Protein AF-A0AAW2V6U7-F1 (afdb_monomer)

Foldseek 3Di:
DWDWDAFPVRDIDIDDDDDCVVDDPVRVVLVVQCVVCVVVVHHRPDDDDPPVCCVVPPDDDCVVPPDDPCVPDDPDDDDDDDFDQDPVNLVVLQVCQCPDDPRPCNGDDSCRSPVVVVVVVVPDPDPPCPSGDDDPDPPCVGPPDD

Structure (mmCIF, N/CA/C/O backbone):
data_AF-A0AAW2V6U7-F1
#
_entry.id   AF-A0AAW2V6U7-F1
#
loop_
_atom_site.group_PDB
_atom_site.id
_atom_site.type_symbol
_atom_site.label_atom_id
_atom_site.label_alt_id
_atom_site.label_comp_id
_atom_site.label_asym_id
_atom_site.label_entity_id
_atom_site.label_seq_id
_atom_site.pdbx_PDB_ins_code
_atom_site.Cartn_x
_atom_site.Cartn_y
_atom_site.Cartn_z
_atom_site.occupancy
_atom_site.B_iso_or_equiv
_atom_site.auth_seq_id
_atom_site.auth_comp_id
_atom_site.auth_asym_id
_atom_site.auth_atom_id
_atom_site.pdbx_PDB_model_num
ATOM 1 N N . MET A 1 1 ? 10.836 -11.880 -5.447 1.00 85.00 1 MET A N 1
ATOM 2 C CA . MET A 1 1 ? 10.502 -13.293 -5.146 1.00 85.00 1 MET A CA 1
ATOM 3 C C . MET A 1 1 ? 8.989 -13.438 -5.129 1.00 85.00 1 MET A C 1
ATOM 5 O O . MET A 1 1 ? 8.332 -12.546 -4.605 1.00 85.00 1 MET A O 1
ATOM 9 N N . VAL A 1 2 ? 8.451 -14.518 -5.695 1.00 94.38 2 VAL A N 1
ATOM 10 C CA . VAL A 1 2 ? 7.019 -14.854 -5.634 1.00 94.38 2 VAL A CA 1
ATOM 11 C C . VAL A 1 2 ? 6.889 -16.236 -5.003 1.00 94.38 2 VAL A C 1
ATOM 13 O O . VAL A 1 2 ? 7.618 -17.147 -5.387 1.00 94.38 2 VAL A O 1
ATOM 16 N N . GLN A 1 3 ? 5.990 -16.380 -4.036 1.00 96.56 3 GLN A N 1
ATOM 17 C CA . GLN A 1 3 ? 5.688 -17.635 -3.355 1.00 96.56 3 GLN A CA 1
ATOM 18 C C . GLN A 1 3 ? 4.191 -17.913 -3.454 1.00 96.56 3 GLN A C 1
ATOM 20 O O . GLN A 1 3 ? 3.376 -17.019 -3.238 1.00 96.56 3 GLN A O 1
ATOM 25 N N . ILE A 1 4 ? 3.833 -19.160 -3.750 1.00 96.25 4 ILE A N 1
ATOM 26 C CA . ILE A 1 4 ? 2.447 -19.627 -3.785 1.00 96.25 4 ILE A CA 1
ATOM 27 C C . ILE A 1 4 ? 2.316 -20.720 -2.731 1.00 96.25 4 ILE A C 1
ATOM 29 O O . ILE A 1 4 ? 3.059 -21.698 -2.761 1.00 96.25 4 ILE A O 1
ATOM 33 N N . ASN A 1 5 ? 1.384 -20.541 -1.802 1.00 96.81 5 ASN A N 1
ATOM 34 C CA . ASN A 1 5 ? 1.061 -21.512 -0.766 1.00 96.81 5 ASN A CA 1
ATOM 35 C C . ASN A 1 5 ? -0.352 -22.037 -1.006 1.00 96.81 5 ASN A C 1
ATOM 37 O O . ASN A 1 5 ? -1.297 -21.251 -1.113 1.00 96.81 5 ASN A O 1
ATOM 41 N N . LEU A 1 6 ? -0.473 -23.359 -1.096 1.00 97.50 6 LEU A N 1
ATOM 42 C CA . LEU A 1 6 ? -1.737 -24.073 -1.230 1.00 97.50 6 LEU A CA 1
ATOM 43 C C . LEU A 1 6 ? -2.097 -24.657 0.132 1.00 97.50 6 LEU A C 1
ATOM 45 O O . LEU A 1 6 ? -1.269 -25.320 0.754 1.00 97.50 6 LEU A O 1
ATOM 49 N N . PHE A 1 7 ? -3.316 -24.408 0.588 1.00 95.88 7 PHE A N 1
ATOM 50 C CA . PHE A 1 7 ? -3.820 -24.939 1.848 1.00 95.88 7 PHE A CA 1
ATOM 51 C C . PHE A 1 7 ? -4.688 -26.167 1.588 1.00 95.88 7 PHE A C 1
ATOM 53 O O . PHE A 1 7 ? -5.382 -26.236 0.574 1.00 95.88 7 PHE A O 1
ATOM 60 N N . GLU A 1 8 ? -4.711 -27.109 2.532 1.00 96.75 8 GLU A N 1
ATOM 61 C CA . GLU A 1 8 ? -5.540 -28.322 2.437 1.00 96.75 8 GLU A CA 1
ATOM 62 C C . GLU A 1 8 ? -7.034 -27.999 2.287 1.00 96.75 8 GLU A C 1
ATOM 64 O O . GLU A 1 8 ? -7.766 -28.726 1.621 1.00 96.75 8 GLU A O 1
ATOM 69 N N . CYS A 1 9 ? -7.473 -26.849 2.817 1.00 95.81 9 CYS A N 1
ATOM 70 C CA . CYS A 1 9 ? -8.833 -26.332 2.655 1.00 95.81 9 CYS A CA 1
ATOM 71 C C . CYS A 1 9 ? -9.159 -25.858 1.217 1.00 95.81 9 CYS A C 1
ATOM 73 O O . CYS A 1 9 ? -10.243 -25.333 0.972 1.00 95.81 9 CYS A O 1
ATOM 75 N N . GLY A 1 10 ? -8.226 -25.994 0.266 1.00 95.94 10 GLY A N 1
ATOM 76 C CA . GLY A 1 10 ? -8.344 -25.505 -1.112 1.00 95.94 10 GLY A CA 1
ATOM 77 C C . GLY A 1 10 ? -8.049 -24.010 -1.274 1.00 95.94 10 GLY A C 1
ATOM 78 O O . GLY A 1 10 ? -8.109 -23.486 -2.385 1.00 95.94 10 GLY A O 1
ATOM 79 N N . GLY A 1 11 ? -7.723 -23.311 -0.182 1.00 96.19 11 GLY A N 1
ATOM 80 C CA . GLY A 1 11 ? -7.304 -21.912 -0.211 1.00 96.19 11 GLY A CA 1
ATOM 81 C C . GLY A 1 11 ? -5.930 -21.728 -0.864 1.00 96.19 11 GLY A C 1
ATOM 82 O O . GLY A 1 11 ? -5.090 -22.627 -0.842 1.00 96.19 11 GLY A O 1
ATOM 83 N N . VAL A 1 12 ? -5.678 -20.532 -1.403 1.00 96.56 12 VAL A N 1
ATOM 84 C CA . VAL A 1 12 ? -4.385 -20.154 -1.996 1.00 96.56 12 VAL A CA 1
ATOM 85 C C . VAL A 1 12 ? -3.935 -18.809 -1.435 1.00 96.56 12 VAL A C 1
ATOM 87 O O . VAL A 1 12 ? -4.696 -17.843 -1.464 1.00 96.56 12 VAL A O 1
ATOM 90 N N . ALA A 1 13 ? -2.690 -18.725 -0.962 1.00 96.25 13 ALA A N 1
ATOM 91 C CA . ALA A 1 13 ? -2.036 -17.462 -0.626 1.00 96.25 13 ALA A CA 1
ATOM 92 C C . ALA A 1 13 ? -0.847 -17.209 -1.552 1.00 96.25 13 ALA A C 1
ATOM 94 O O . ALA A 1 13 ? 0.001 -18.079 -1.749 1.00 96.25 13 ALA A O 1
ATOM 95 N N . ILE A 1 14 ? -0.764 -15.990 -2.079 1.00 95.88 14 ILE A N 1
ATOM 96 C CA . ILE A 1 14 ? 0.335 -15.542 -2.932 1.00 95.88 14 ILE A CA 1
ATOM 97 C C . ILE A 1 14 ? 1.117 -14.470 -2.174 1.00 95.88 14 ILE A C 1
ATOM 99 O O . ILE A 1 14 ? 0.571 -13.425 -1.825 1.00 95.88 14 ILE A O 1
ATOM 103 N N . GLY A 1 15 ? 2.393 -14.737 -1.912 1.00 95.31 15 GLY A N 1
ATOM 104 C CA . GLY A 1 15 ? 3.334 -13.789 -1.325 1.00 95.31 15 GLY A CA 1
ATOM 105 C C . GLY A 1 15 ? 4.241 -13.199 -2.399 1.00 95.31 15 GLY A C 1
ATOM 106 O O . GLY A 1 15 ? 4.846 -13.939 -3.174 1.00 95.31 15 GLY A O 1
ATOM 107 N N . VAL A 1 16 ? 4.367 -11.874 -2.433 1.00 93.88 16 VAL A N 1
ATOM 108 C CA . VAL A 1 16 ? 5.273 -11.169 -3.349 1.00 93.88 16 VAL A CA 1
ATOM 109 C C . VAL A 1 16 ? 6.225 -10.305 -2.540 1.00 93.88 16 VAL A C 1
ATOM 111 O O . VAL A 1 16 ? 5.804 -9.498 -1.718 1.00 93.88 16 VAL A O 1
ATOM 114 N N . CYS A 1 17 ? 7.519 -10.483 -2.788 1.00 92.06 17 CYS A N 1
ATOM 115 C CA . CYS A 1 17 ? 8.578 -9.657 -2.228 1.00 92.06 17 CYS A CA 1
ATOM 116 C C . CYS A 1 17 ? 9.280 -8.905 -3.360 1.00 92.06 17 CYS A C 1
ATOM 118 O O . CYS A 1 17 ? 9.818 -9.523 -4.291 1.00 92.06 17 CYS A O 1
ATOM 120 N N . MET A 1 18 ? 9.257 -7.578 -3.261 1.00 88.00 18 MET A N 1
ATOM 121 C CA . MET A 1 18 ? 9.799 -6.633 -4.228 1.00 88.00 18 MET A CA 1
ATOM 122 C C . MET A 1 18 ? 10.694 -5.629 -3.503 1.00 88.00 18 MET A C 1
ATOM 124 O O . MET A 1 18 ? 10.390 -5.214 -2.387 1.00 88.00 18 MET A O 1
ATOM 128 N N . SER A 1 19 ? 11.803 -5.246 -4.135 1.00 88.38 19 SER A N 1
ATOM 129 C CA . SER A 1 19 ? 12.688 -4.225 -3.578 1.00 88.38 19 SER A CA 1
ATOM 130 C C . SER A 1 19 ? 11.991 -2.867 -3.577 1.00 88.38 19 SER A C 1
ATOM 132 O O . SER A 1 19 ? 11.611 -2.372 -4.638 1.00 88.38 19 SER A O 1
ATOM 134 N N . HIS A 1 20 ? 11.890 -2.240 -2.402 1.00 83.44 20 HIS A N 1
ATOM 135 C CA . HIS A 1 20 ? 11.324 -0.896 -2.261 1.00 83.44 20 HIS A CA 1
ATOM 136 C C . HIS A 1 20 ? 12.187 0.185 -2.954 1.00 83.44 20 HIS A C 1
ATOM 138 O O . HIS A 1 20 ? 11.711 1.290 -3.195 1.00 83.44 20 HIS A O 1
ATOM 144 N N . LEU A 1 21 ? 13.444 -0.128 -3.314 1.00 83.56 21 LEU A N 1
ATOM 145 C CA . LEU A 1 21 ? 14.285 0.742 -4.153 1.00 83.56 21 LEU A CA 1
ATOM 146 C C . LEU A 1 21 ? 13.824 0.780 -5.614 1.00 83.56 21 LEU A C 1
ATOM 148 O O . LEU A 1 21 ? 14.135 1.722 -6.333 1.00 83.56 21 LEU A O 1
ATOM 152 N N . VAL A 1 22 ? 13.146 -0.273 -6.070 1.00 84.19 22 VAL A N 1
ATOM 153 C CA . VAL A 1 22 ? 12.763 -0.439 -7.478 1.00 84.19 22 VAL A CA 1
ATOM 154 C C . VAL A 1 22 ? 11.346 0.065 -7.722 1.00 84.19 22 VAL A C 1
ATOM 156 O O . VAL A 1 22 ? 11.060 0.574 -8.802 1.00 84.19 22 VAL A O 1
ATOM 159 N N . ALA A 1 23 ? 10.455 -0.092 -6.745 1.00 87.12 23 ALA A N 1
ATOM 160 C CA . ALA A 1 23 ? 9.048 0.224 -6.916 1.00 87.12 23 ALA A CA 1
ATOM 161 C C . ALA A 1 23 ? 8.358 0.477 -5.571 1.00 87.12 23 ALA A C 1
ATOM 163 O O . ALA A 1 23 ? 8.710 -0.110 -4.546 1.00 87.12 23 ALA A O 1
ATOM 164 N N . ASP A 1 24 ? 7.356 1.351 -5.602 1.00 90.88 24 ASP A N 1
ATOM 165 C CA . ASP A 1 24 ? 6.496 1.674 -4.469 1.00 90.88 24 ASP A CA 1
ATOM 166 C C . ASP A 1 24 ? 5.267 0.746 -4.397 1.00 90.88 24 ASP A C 1
ATOM 168 O O . ASP A 1 24 ? 5.081 -0.172 -5.205 1.00 90.88 24 ASP A O 1
ATOM 172 N N . ALA A 1 25 ? 4.403 0.980 -3.406 1.00 91.38 25 ALA A N 1
ATOM 173 C CA . ALA A 1 25 ? 3.180 0.202 -3.228 1.00 91.38 25 ALA A CA 1
ATOM 174 C C . ALA A 1 25 ? 2.221 0.319 -4.428 1.00 91.38 25 AL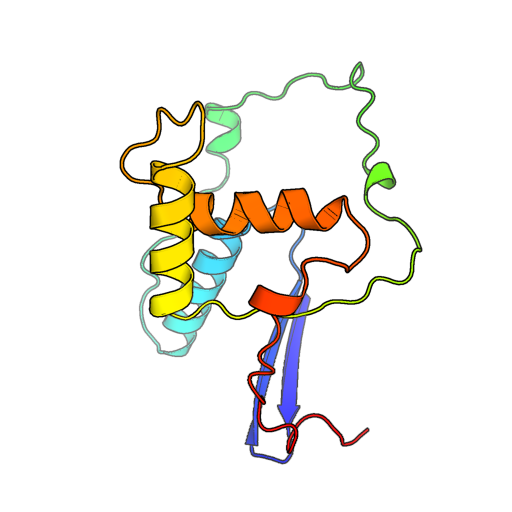A A C 1
ATOM 176 O O . ALA A 1 25 ? 1.595 -0.672 -4.804 1.00 91.38 25 ALA A O 1
ATOM 177 N N . SER A 1 26 ? 2.123 1.497 -5.052 1.00 92.06 26 SER A N 1
ATOM 178 C CA . SER A 1 26 ? 1.273 1.720 -6.229 1.00 92.06 26 SER A CA 1
ATOM 179 C C . SER A 1 26 ? 1.744 0.883 -7.419 1.00 92.06 26 SER A C 1
ATOM 181 O O . SER A 1 26 ? 0.951 0.182 -8.046 1.00 92.06 26 SER A O 1
ATOM 183 N N . SER A 1 27 ? 3.051 0.884 -7.673 1.00 91.44 27 SER A N 1
ATOM 184 C CA . SER A 1 27 ? 3.700 0.090 -8.717 1.00 91.44 27 SER A CA 1
ATOM 185 C C . SER A 1 27 ? 3.531 -1.413 -8.473 1.00 91.44 27 SER A C 1
ATOM 187 O O . SER A 1 27 ? 3.268 -2.162 -9.414 1.00 91.44 27 SER A O 1
ATOM 189 N N . LEU A 1 28 ? 3.614 -1.866 -7.213 1.00 92.56 28 LEU A N 1
ATOM 190 C CA . LEU A 1 28 ? 3.338 -3.261 -6.847 1.00 92.56 28 LEU A CA 1
ATOM 191 C C . LEU A 1 28 ? 1.896 -3.659 -7.178 1.00 92.56 28 LEU A C 1
ATOM 193 O O . LEU A 1 28 ? 1.665 -4.729 -7.738 1.00 92.56 28 LEU A O 1
ATOM 197 N N . VAL A 1 29 ? 0.923 -2.815 -6.823 1.00 93.00 29 VAL A N 1
ATOM 198 C CA . VAL A 1 29 ? -0.498 -3.071 -7.099 1.00 93.00 29 VAL A CA 1
ATOM 199 C C . VAL A 1 29 ? -0.748 -3.149 -8.602 1.00 93.00 29 VAL A C 1
ATOM 201 O O . VAL A 1 29 ? -1.438 -4.063 -9.052 1.00 93.00 29 VAL A O 1
ATOM 204 N N . GLU A 1 30 ? -0.154 -2.252 -9.387 1.00 93.81 30 GLU A N 1
ATOM 205 C CA . GLU A 1 30 ? -0.313 -2.276 -10.841 1.00 93.81 30 GLU A CA 1
ATOM 206 C C . GLU A 1 30 ? 0.317 -3.524 -11.466 1.00 93.81 30 GLU A C 1
ATOM 208 O O . GLU A 1 30 ? -0.308 -4.178 -12.304 1.00 93.81 30 GLU A O 1
ATOM 213 N N . PHE A 1 31 ? 1.493 -3.939 -10.988 1.00 92.44 31 PHE A N 1
ATOM 214 C CA . PHE A 1 31 ? 2.094 -5.215 -11.371 1.00 92.44 31 PHE A CA 1
ATOM 215 C C . PHE A 1 31 ? 1.168 -6.400 -11.058 1.00 92.44 31 PHE A C 1
ATOM 217 O O . PHE A 1 31 ? 0.953 -7.256 -11.915 1.00 92.44 31 PHE A O 1
ATOM 224 N N . MET A 1 32 ? 0.570 -6.440 -9.863 1.00 94.38 32 MET A N 1
ATOM 225 C CA . MET A 1 32 ? -0.366 -7.503 -9.478 1.00 94.38 32 MET A CA 1
ATOM 226 C C . MET A 1 32 ? -1.626 -7.508 -10.352 1.00 94.38 32 MET A C 1
ATOM 228 O O . MET A 1 32 ? -2.088 -8.577 -10.755 1.00 94.38 32 MET A O 1
ATOM 232 N N . ASN A 1 33 ? -2.162 -6.334 -10.692 1.00 94.31 33 ASN A N 1
ATOM 233 C CA . ASN A 1 33 ? -3.310 -6.201 -11.589 1.00 94.31 33 ASN A CA 1
ATOM 234 C C . ASN A 1 33 ? -2.982 -6.693 -13.004 1.00 94.31 33 ASN A C 1
ATOM 236 O O . ASN A 1 33 ? -3.759 -7.457 -13.582 1.00 94.31 33 ASN A O 1
ATOM 240 N N . ALA A 1 34 ? -1.831 -6.291 -13.547 1.00 94.75 34 ALA A N 1
ATOM 241 C CA . ALA A 1 34 ? -1.348 -6.726 -14.853 1.00 94.75 34 ALA A CA 1
ATOM 242 C C . ALA A 1 34 ? -1.089 -8.237 -14.890 1.00 94.75 34 ALA A C 1
ATOM 244 O O . ALA A 1 34 ? -1.491 -8.913 -15.841 1.00 94.75 34 ALA A O 1
ATOM 245 N N . TRP A 1 35 ? -0.484 -8.789 -13.836 1.00 94.69 35 TRP A N 1
ATOM 246 C CA . TRP A 1 35 ? -0.264 -10.226 -13.703 1.00 94.69 35 TRP A CA 1
ATOM 247 C C . TRP A 1 35 ? -1.592 -10.988 -13.669 1.00 94.69 35 TRP A C 1
ATOM 249 O O . TRP A 1 35 ? -1.776 -11.942 -14.424 1.00 94.69 35 TRP A O 1
ATOM 259 N N . ALA A 1 36 ? -2.562 -10.517 -12.880 1.00 94.50 36 ALA A N 1
ATOM 260 C CA . ALA A 1 36 ? -3.885 -11.128 -12.803 1.00 94.50 36 ALA A CA 1
ATOM 261 C C . ALA A 1 36 ? -4.653 -11.053 -14.136 1.00 94.50 36 ALA A C 1
ATOM 263 O O . ALA A 1 36 ? -5.295 -12.031 -14.515 1.00 94.50 36 ALA A O 1
ATOM 264 N N . ALA A 1 37 ? -4.590 -9.924 -14.850 1.00 95.88 37 ALA A N 1
ATO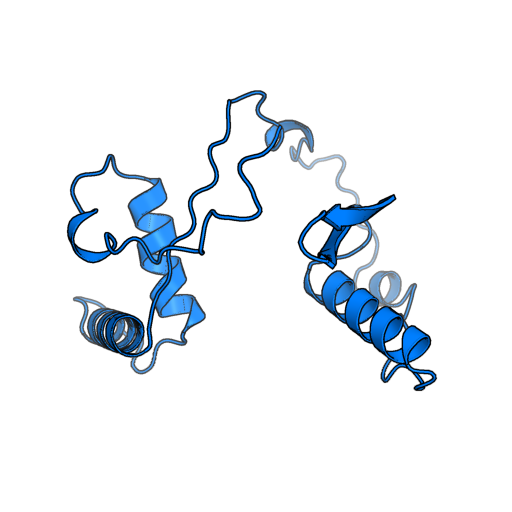M 265 C CA . ALA A 1 37 ? -5.183 -9.769 -16.182 1.00 95.88 37 ALA A CA 1
ATOM 266 C C . ALA A 1 37 ? -4.564 -10.748 -17.189 1.00 95.88 37 ALA A C 1
ATOM 268 O O . ALA A 1 37 ? -5.286 -11.488 -17.855 1.00 95.88 37 ALA A O 1
ATOM 269 N N . THR A 1 38 ? -3.233 -10.839 -17.206 1.00 95.19 38 THR A N 1
ATOM 270 C CA . THR A 1 38 ? -2.495 -11.767 -18.074 1.00 95.19 38 THR A CA 1
ATOM 271 C C . THR A 1 38 ? -2.913 -13.217 -17.821 1.00 95.19 38 THR A C 1
ATOM 273 O O . THR A 1 38 ? -3.196 -13.949 -18.766 1.00 95.19 38 THR A O 1
ATOM 276 N N . CYS A 1 39 ? -3.046 -13.632 -16.556 1.00 94.88 39 CYS A N 1
ATOM 277 C CA . CYS A 1 39 ? -3.518 -14.978 -16.212 1.00 94.88 39 CYS A CA 1
ATOM 278 C C . CYS A 1 39 ? -4.961 -15.257 -16.668 1.00 94.88 39 CYS A C 1
ATOM 280 O O . CYS A 1 39 ? -5.311 -16.415 -16.880 1.00 94.88 39 CYS A O 1
ATOM 282 N N . ARG A 1 40 ? -5.798 -14.224 -16.828 1.00 97.00 40 ARG A N 1
ATOM 283 C CA . ARG A 1 40 ? -7.159 -14.343 -17.382 1.00 97.00 40 ARG A CA 1
ATOM 284 C C . ARG A 1 40 ? -7.203 -14.279 -18.914 1.00 97.00 40 ARG A C 1
ATOM 286 O O . ARG A 1 40 ? -8.282 -14.410 -19.482 1.00 97.00 40 ARG A O 1
ATOM 293 N N . GLY A 1 41 ? -6.065 -14.083 -19.583 1.00 96.56 41 GLY A N 1
ATOM 294 C CA . GLY A 1 41 ? -6.008 -13.858 -21.031 1.00 96.56 41 GLY A CA 1
ATOM 295 C C . GLY A 1 41 ? -6.470 -12.458 -21.450 1.00 96.56 41 GLY A C 1
ATOM 296 O O . GLY A 1 41 ? -6.789 -12.234 -22.615 1.00 96.56 41 GLY A O 1
ATOM 297 N N . GLU A 1 42 ? -6.529 -11.517 -20.508 1.00 95.81 42 GLU A N 1
ATOM 298 C CA . GLU A 1 42 ? -6.819 -10.111 -20.771 1.00 95.81 42 GLU A CA 1
ATOM 299 C C . GLU A 1 42 ? -5.521 -9.348 -21.065 1.00 95.81 42 GLU A C 1
ATOM 301 O O . GLU A 1 42 ? -4.446 -9.692 -20.569 1.00 95.81 42 GLU A O 1
ATOM 306 N N . ASN A 1 43 ? -5.632 -8.251 -21.814 1.00 92.44 43 ASN A N 1
ATOM 307 C CA . ASN A 1 43 ? -4.519 -7.321 -21.976 1.00 92.44 43 ASN A CA 1
ATOM 308 C C . ASN A 1 43 ? -4.400 -6.428 -20.727 1.00 92.44 43 ASN A C 1
ATOM 310 O O . ASN A 1 43 ? -5.400 -5.820 -20.325 1.00 92.44 43 ASN A O 1
ATOM 314 N N . PRO A 1 44 ? -3.206 -6.301 -20.119 1.00 89.25 44 PRO A N 1
ATOM 315 C CA . PRO A 1 44 ? -2.968 -5.334 -19.054 1.00 89.25 44 PRO A CA 1
ATOM 316 C C . PRO A 1 44 ? -3.352 -3.911 -19.477 1.00 89.25 44 PRO A C 1
ATOM 318 O O . PRO A 1 44 ? -3.111 -3.501 -20.612 1.00 89.25 44 PRO A O 1
ATOM 321 N N . LYS A 1 45 ? -3.955 -3.150 -18.557 1.00 84.56 45 LYS A N 1
ATOM 322 C CA . LYS A 1 45 ? -4.454 -1.790 -18.834 1.00 84.56 45 LYS A CA 1
ATOM 323 C C . LYS A 1 45 ? -3.345 -0.748 -18.946 1.00 84.56 45 LYS A C 1
ATOM 325 O O . LYS A 1 45 ? -3.549 0.279 -19.585 1.00 84.56 45 LYS A O 1
ATOM 330 N N . SER A 1 46 ? -2.202 -0.997 -18.317 1.00 79.00 46 SER A N 1
ATOM 331 C CA . SER A 1 46 ? -1.042 -0.121 -18.368 1.00 79.00 46 SER A CA 1
ATOM 332 C C . SER A 1 46 ? 0.235 -0.944 -18.523 1.00 79.00 46 SER A C 1
ATOM 334 O O . SER A 1 46 ? 0.300 -2.109 -18.121 1.00 79.00 46 SER A O 1
ATOM 336 N N . ALA A 1 47 ? 1.236 -0.337 -19.156 1.00 82.06 47 ALA A N 1
ATOM 337 C CA . ALA A 1 47 ? 2.580 -0.882 -19.258 1.00 82.06 47 ALA A CA 1
ATOM 338 C C . ALA A 1 47 ? 3.506 -0.090 -18.324 1.00 82.06 47 ALA A C 1
ATOM 340 O O . ALA A 1 47 ? 3.358 1.131 -18.227 1.00 82.06 47 ALA A O 1
ATOM 341 N N . PRO A 1 48 ? 4.462 -0.749 -17.647 1.00 83.75 48 PRO A N 1
ATOM 342 C CA . PRO A 1 48 ? 5.429 -0.045 -16.821 1.00 83.75 48 PRO A CA 1
ATOM 343 C C . PRO A 1 48 ? 6.311 0.846 -17.700 1.00 83.75 48 PRO A C 1
ATOM 345 O O . PRO A 1 48 ? 6.855 0.394 -18.710 1.00 83.75 48 PRO A O 1
ATOM 348 N N . GLU A 1 49 ? 6.473 2.106 -17.302 1.00 85.12 49 GLU A N 1
ATOM 349 C CA . GLU A 1 49 ? 7.351 3.048 -17.990 1.00 85.12 49 GLU A CA 1
ATOM 350 C C . GLU A 1 49 ? 8.645 3.235 -17.193 1.00 85.12 49 GLU A C 1
ATOM 352 O O . GLU A 1 49 ? 8.657 3.764 -16.081 1.00 85.12 49 GLU A O 1
ATOM 357 N N . PHE A 1 50 ? 9.759 2.785 -17.768 1.00 83.44 50 PHE A N 1
ATOM 358 C CA . PHE A 1 50 ? 11.076 2.893 -17.147 1.00 83.44 50 PHE A CA 1
ATOM 359 C C . PHE A 1 50 ? 11.846 4.095 -17.704 1.00 83.44 50 PHE A C 1
ATOM 361 O O . PHE A 1 50 ? 11.744 4.432 -18.881 1.00 83.44 50 PHE A O 1
ATOM 368 N N . GLY A 1 51 ? 12.652 4.745 -16.860 1.00 79.12 51 GLY A N 1
ATOM 369 C CA . GLY A 1 51 ? 13.548 5.836 -17.276 1.00 79.12 51 GLY A CA 1
ATOM 370 C C . GLY A 1 51 ? 12.919 7.234 -17.316 1.00 79.12 51 GLY A C 1
ATOM 371 O O . GLY A 1 51 ? 13.638 8.220 -17.458 1.00 79.12 51 GLY A O 1
ATOM 372 N N . VAL A 1 52 ? 11.606 7.351 -17.109 1.00 81.44 52 VAL A N 1
ATOM 373 C CA . VAL A 1 52 ? 10.904 8.641 -16.983 1.00 81.44 52 VAL A CA 1
ATOM 374 C C . VAL A 1 52 ? 11.375 9.419 -15.762 1.00 81.44 52 VAL A C 1
ATOM 376 O O . VAL A 1 52 ? 11.576 10.629 -15.821 1.00 81.44 52 VAL A O 1
ATOM 379 N N . MET A 1 53 ? 11.622 8.709 -14.661 1.00 79.56 53 MET A N 1
ATOM 380 C CA . MET A 1 53 ? 12.055 9.334 -13.415 1.00 79.56 53 MET A CA 1
ATOM 381 C C . MET A 1 53 ? 13.404 10.033 -13.567 1.00 79.56 53 MET A C 1
ATOM 383 O O . MET A 1 53 ? 13.549 11.131 -13.061 1.00 79.56 53 MET A O 1
ATOM 387 N N . ALA A 1 54 ? 14.342 9.494 -14.352 1.00 80.44 54 ALA A N 1
ATOM 388 C CA . ALA A 1 54 ? 15.619 10.163 -14.613 1.00 80.44 54 ALA A CA 1
ATOM 389 C C . ALA A 1 54 ? 15.463 11.484 -15.394 1.00 80.44 54 ALA A C 1
ATOM 391 O O . ALA A 1 54 ? 16.346 12.338 -15.336 1.00 80.44 54 ALA A O 1
ATOM 392 N N . ARG A 1 55 ? 14.348 11.665 -16.121 1.00 83.12 55 ARG A N 1
ATOM 393 C CA . ARG A 1 55 ? 14.033 12.916 -16.830 1.00 83.12 55 ARG A CA 1
ATOM 394 C C . ARG A 1 55 ? 13.455 13.981 -15.901 1.00 83.12 55 ARG A C 1
ATOM 396 O O . ARG A 1 55 ? 13.774 15.151 -16.072 1.00 83.12 55 ARG A O 1
ATOM 403 N N . TYR A 1 56 ? 12.603 13.590 -14.951 1.00 85.75 56 TYR A N 1
ATOM 404 C CA . TYR A 1 56 ? 11.953 14.526 -14.020 1.00 85.75 56 TYR A CA 1
ATOM 405 C C . TYR A 1 56 ? 12.735 14.744 -12.719 1.00 85.75 56 TYR A C 1
ATOM 407 O O . TYR A 1 56 ? 12.629 15.803 -12.108 1.00 85.75 56 TYR A O 1
ATOM 415 N N . PHE A 1 57 ? 13.537 13.762 -12.318 1.00 84.19 57 PHE A N 1
ATOM 416 C CA . PHE A 1 57 ? 14.316 13.730 -11.086 1.00 84.19 57 PHE A CA 1
ATOM 417 C C . PHE A 1 57 ? 15.774 13.395 -11.434 1.00 84.19 57 PHE A C 1
ATOM 419 O O . PHE A 1 57 ? 16.175 12.229 -11.382 1.00 84.19 57 PHE A O 1
ATOM 426 N N . PRO A 1 58 ? 16.573 14.394 -11.855 1.00 83.12 58 PRO A N 1
ATOM 427 C CA . PRO A 1 58 ? 17.981 14.178 -12.161 1.00 83.12 58 PRO A CA 1
ATOM 428 C C . PRO A 1 58 ? 18.726 13.673 -10.921 1.00 83.12 58 PRO A C 1
ATOM 430 O O . PRO A 1 58 ? 18.395 14.041 -9.793 1.00 83.12 58 PRO A O 1
ATOM 433 N N . ALA A 1 59 ? 19.738 12.830 -11.140 1.00 80.62 59 ALA A N 1
ATOM 434 C CA . ALA A 1 59 ? 20.548 12.285 -10.058 1.00 80.62 59 ALA A CA 1
ATOM 435 C C . ALA A 1 59 ? 21.190 13.422 -9.248 1.00 80.62 59 ALA A C 1
ATOM 437 O O . ALA A 1 59 ? 21.834 14.307 -9.812 1.00 80.62 59 ALA A O 1
ATOM 438 N N . GLN A 1 60 ? 21.003 13.385 -7.931 1.00 80.25 60 GLN A N 1
ATOM 439 C CA . GLN A 1 60 ? 21.650 14.297 -6.995 1.00 80.25 60 GLN A CA 1
ATOM 440 C C . GLN A 1 60 ? 22.774 13.563 -6.273 1.00 80.25 60 GLN A C 1
ATOM 442 O O . GLN A 1 60 ? 22.668 12.365 -6.005 1.00 80.25 60 GLN A O 1
ATOM 447 N N . ASP A 1 61 ? 23.842 14.289 -5.960 1.00 81.12 61 ASP A N 1
ATOM 448 C CA . ASP A 1 61 ? 24.876 13.782 -5.072 1.00 81.12 61 ASP A CA 1
ATOM 449 C C . ASP A 1 61 ? 24.338 13.786 -3.635 1.00 81.12 61 ASP A C 1
ATOM 451 O O . ASP A 1 61 ? 23.982 14.831 -3.093 1.00 81.12 61 ASP A O 1
ATOM 455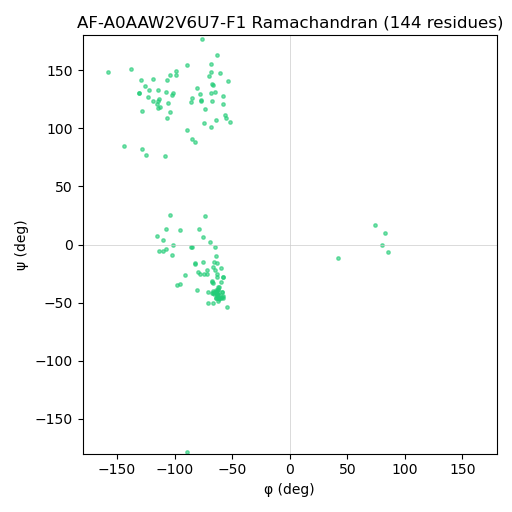 N N . LEU A 1 62 ? 24.221 12.595 -3.051 1.00 74.50 62 LEU A N 1
ATOM 456 C CA . LEU A 1 62 ? 23.727 12.379 -1.691 1.00 74.50 62 LEU A CA 1
ATOM 457 C C . LEU A 1 62 ? 24.854 11.976 -0.732 1.00 74.50 62 LEU A C 1
ATOM 459 O O . LEU A 1 62 ? 24.570 11.511 0.373 1.00 74.50 62 LEU A O 1
ATOM 463 N N . SER A 1 63 ? 26.119 12.135 -1.131 1.00 74.81 63 SER A N 1
ATOM 464 C CA . SER A 1 63 ? 27.284 11.805 -0.301 1.00 74.81 63 SER A CA 1
ATOM 465 C C . SER A 1 63 ? 27.319 12.562 1.036 1.00 74.81 63 SER A C 1
ATOM 467 O O . SER A 1 63 ? 27.783 12.002 2.026 1.00 74.81 63 SER A O 1
ATOM 469 N N . ASP A 1 64 ? 26.727 13.759 1.101 1.00 72.88 64 ASP A N 1
ATOM 470 C CA . ASP A 1 64 ? 26.583 14.559 2.329 1.00 72.88 64 ASP A CA 1
ATOM 471 C C . ASP A 1 64 ? 25.347 14.191 3.181 1.00 72.88 64 ASP A C 1
ATOM 473 O O . ASP A 1 64 ? 25.114 14.763 4.251 1.00 72.88 64 ASP A O 1
ATOM 477 N N . SER A 1 65 ? 24.512 13.248 2.730 1.00 70.62 65 SER A N 1
ATOM 478 C CA . SER A 1 65 ? 23.307 12.851 3.460 1.00 70.62 65 SER A CA 1
ATOM 479 C C . SER A 1 65 ? 23.622 11.782 4.514 1.00 70.62 65 SER A C 1
ATOM 481 O O . SER A 1 65 ? 24.084 10.687 4.211 1.00 70.62 65 SER A O 1
ATOM 483 N N . ASN A 1 66 ? 23.303 12.059 5.783 1.00 63.38 66 ASN A N 1
ATOM 484 C CA . ASN A 1 66 ? 23.437 11.099 6.893 1.00 63.38 66 ASN A CA 1
ATOM 485 C C . ASN A 1 66 ? 22.360 9.987 6.876 1.00 63.38 66 ASN A C 1
ATOM 487 O O . ASN A 1 66 ? 22.007 9.432 7.919 1.00 63.38 66 ASN A O 1
ATOM 491 N N . ILE A 1 67 ? 21.782 9.674 5.714 1.00 64.25 67 ILE A N 1
ATOM 492 C CA . ILE A 1 67 ? 20.706 8.690 5.590 1.00 64.25 67 ILE A CA 1
ATOM 493 C C . ILE A 1 67 ? 21.343 7.305 5.480 1.00 64.25 67 ILE A C 1
ATOM 495 O O . ILE A 1 67 ? 21.645 6.824 4.392 1.00 64.25 67 ILE A O 1
ATOM 499 N N . SER A 1 68 ? 21.551 6.646 6.620 1.00 61.69 68 SER A N 1
ATOM 500 C CA . SER A 1 68 ? 21.942 5.237 6.618 1.00 61.69 68 SER A CA 1
ATOM 501 C C . SER A 1 68 ? 20.725 4.347 6.321 1.00 61.69 68 SER A C 1
ATOM 503 O O . SER A 1 68 ? 19.765 4.369 7.098 1.00 61.69 68 SER A O 1
ATOM 505 N N . PRO A 1 69 ? 20.762 3.485 5.286 1.00 58.19 69 PRO A N 1
ATOM 506 C CA . PRO A 1 69 ? 19.708 2.498 5.030 1.00 58.19 69 PRO A CA 1
ATOM 507 C C . PRO A 1 69 ? 19.504 1.507 6.190 1.00 58.19 69 PRO A C 1
ATOM 509 O O . PRO A 1 69 ? 18.452 0.878 6.292 1.00 58.19 69 PRO A O 1
ATOM 512 N N . SER A 1 70 ? 20.500 1.358 7.074 1.00 57.25 70 SER A N 1
ATOM 513 C CA . SER A 1 70 ? 20.448 0.437 8.215 1.00 57.25 70 SER A CA 1
ATOM 514 C C . SER A 1 70 ? 19.575 0.918 9.378 1.00 57.25 70 SER A C 1
ATOM 516 O O . SER A 1 70 ? 19.206 0.098 10.214 1.00 57.25 70 SER A O 1
ATOM 518 N N . LEU A 1 71 ? 19.188 2.201 9.423 1.00 50.19 71 LEU A N 1
ATOM 519 C CA . LEU A 1 71 ? 18.352 2.769 10.496 1.00 50.19 71 LEU A CA 1
ATOM 520 C C . LEU A 1 71 ? 16.936 2.164 10.571 1.00 50.19 71 LEU A C 1
ATOM 522 O O . LEU A 1 71 ? 16.214 2.429 11.526 1.00 50.19 71 LEU A O 1
ATOM 526 N N . LEU A 1 72 ? 16.534 1.360 9.581 1.00 53.81 72 LEU A N 1
ATOM 527 C CA . LEU A 1 72 ? 15.178 0.816 9.449 1.00 53.81 72 LEU A CA 1
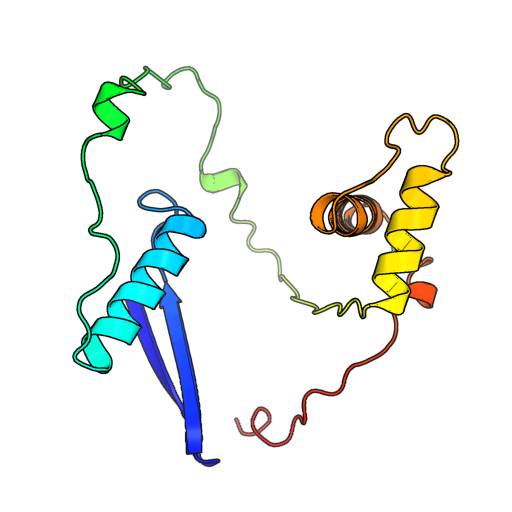ATOM 528 C C . LEU A 1 72 ? 15.077 -0.698 9.691 1.00 53.81 72 LEU A C 1
ATOM 530 O O . LEU A 1 72 ? 13.971 -1.233 9.714 1.00 53.81 72 LEU A O 1
ATOM 534 N N . MET A 1 73 ? 16.199 -1.399 9.880 1.00 56.00 73 MET A N 1
ATOM 535 C CA . MET A 1 73 ? 16.213 -2.827 10.224 1.00 56.00 73 MET A CA 1
ATOM 536 C C . MET A 1 73 ? 16.654 -3.005 11.675 1.00 56.00 73 MET A C 1
ATOM 538 O O . MET A 1 73 ? 17.787 -3.381 11.965 1.00 56.00 73 MET A O 1
ATOM 542 N N . GLY A 1 74 ? 15.739 -2.718 12.599 1.00 62.38 74 GLY A N 1
ATOM 543 C CA . GLY A 1 74 ? 15.872 -3.199 13.969 1.00 62.38 74 GLY A CA 1
ATOM 544 C C . GLY A 1 74 ? 15.724 -4.721 13.996 1.00 62.38 74 GLY A C 1
ATOM 545 O O . GLY A 1 74 ? 14.843 -5.271 13.339 1.00 62.38 74 GLY A O 1
ATOM 546 N N . ASN A 1 75 ? 16.555 -5.405 14.783 1.00 71.00 75 ASN A N 1
ATOM 547 C CA . ASN A 1 75 ? 16.405 -6.842 15.059 1.00 71.00 75 ASN A CA 1
ATOM 548 C C . ASN A 1 75 ? 15.319 -7.121 16.114 1.00 71.00 75 ASN A C 1
ATOM 550 O O . ASN A 1 75 ? 15.247 -8.216 16.676 1.00 71.00 75 ASN A O 1
ATOM 554 N N . ASP A 1 76 ? 14.500 -6.119 16.419 1.00 79.81 76 ASP A N 1
ATOM 555 C CA . ASP A 1 76 ? 13.475 -6.218 17.435 1.00 79.81 76 ASP A CA 1
ATOM 556 C C . ASP A 1 76 ? 12.359 -7.151 16.979 1.00 79.81 76 ASP A C 1
ATOM 558 O O . ASP A 1 76 ? 11.974 -7.221 15.809 1.00 79.81 76 ASP A O 1
ATOM 562 N N . LYS A 1 77 ? 11.798 -7.877 17.942 1.00 82.88 77 LYS A N 1
ATOM 563 C CA . LYS A 1 77 ? 10.652 -8.742 17.694 1.00 82.88 77 LYS A CA 1
ATOM 564 C C . LYS A 1 77 ? 9.427 -7.884 17.381 1.00 82.88 77 LYS A C 1
ATOM 566 O O . LYS A 1 77 ? 8.764 -7.377 18.284 1.00 82.88 77 LYS A O 1
ATOM 571 N N . LEU A 1 78 ? 9.089 -7.777 16.102 1.00 81.44 78 LEU A N 1
ATOM 572 C CA . LEU A 1 78 ? 7.878 -7.098 15.653 1.00 81.44 78 LEU A CA 1
ATOM 573 C C . LEU A 1 78 ? 6.654 -8.010 15.803 1.00 81.44 78 LEU A C 1
ATOM 575 O O . LEU A 1 78 ? 6.672 -9.181 15.426 1.00 81.44 78 LEU A O 1
ATOM 579 N N . VAL A 1 79 ? 5.565 -7.456 16.341 1.00 86.12 79 VAL A N 1
ATOM 580 C CA . VAL A 1 79 ? 4.252 -8.113 16.393 1.00 86.12 79 VAL A CA 1
ATOM 581 C C . VAL A 1 79 ? 3.282 -7.325 15.525 1.00 86.12 79 VAL A C 1
ATOM 583 O O . VAL A 1 79 ? 2.965 -6.174 15.820 1.00 86.12 79 VAL A O 1
ATOM 586 N N . THR A 1 80 ? 2.763 -7.954 14.475 1.00 84.06 80 THR A N 1
ATOM 587 C CA . THR A 1 80 ? 1.737 -7.352 13.617 1.00 84.06 80 THR A CA 1
ATOM 588 C C . THR A 1 80 ? 0.350 -7.584 14.216 1.00 84.06 80 THR A C 1
ATOM 590 O O . THR A 1 80 ? -0.045 -8.719 14.475 1.00 84.06 80 THR A O 1
ATOM 593 N N . LYS A 1 81 ? -0.421 -6.509 14.413 1.00 86.69 81 LYS A N 1
ATOM 594 C CA . LYS A 1 81 ? -1.839 -6.567 14.806 1.00 86.69 81 LYS A CA 1
ATOM 595 C C . LYS A 1 81 ? -2.700 -5.917 13.730 1.00 86.69 81 LYS A C 1
ATOM 597 O O . LYS A 1 81 ? -2.313 -4.905 13.155 1.00 86.69 81 LYS A O 1
ATOM 602 N N . ARG A 1 82 ? -3.885 -6.481 13.483 1.00 88.44 82 ARG A N 1
ATOM 603 C CA . ARG A 1 82 ? -4.850 -5.946 12.516 1.00 88.44 82 ARG A CA 1
ATOM 604 C C . ARG A 1 82 ? -6.014 -5.271 13.231 1.00 88.44 82 ARG A C 1
ATOM 606 O O . ARG A 1 82 ? -6.735 -5.923 13.982 1.00 88.44 82 ARG A O 1
ATOM 613 N N . PHE A 1 83 ? -6.224 -3.993 12.937 1.00 87.69 83 PHE A N 1
ATOM 614 C CA . PHE A 1 83 ? -7.367 -3.214 13.409 1.00 87.69 83 PHE A CA 1
ATOM 615 C C . PHE A 1 83 ? -8.331 -2.969 12.250 1.00 87.69 83 PHE A C 1
ATOM 617 O O . PHE A 1 83 ? -7.910 -2.572 11.165 1.00 87.69 83 PHE A O 1
ATOM 624 N N . VAL A 1 84 ? -9.621 -3.229 12.466 1.00 89.31 84 VAL A N 1
ATOM 625 C CA . VAL A 1 84 ? -10.656 -3.093 11.433 1.00 89.31 84 VAL A CA 1
ATOM 626 C C . VAL A 1 84 ? -11.617 -1.975 11.822 1.00 89.31 84 VAL A C 1
ATOM 628 O O . VAL A 1 84 ? -12.237 -2.013 12.886 1.00 89.31 84 VAL A O 1
ATOM 631 N N . PHE A 1 85 ? -11.755 -0.995 10.930 1.00 89.00 85 PHE A N 1
ATOM 632 C CA . PHE A 1 85 ? -12.655 0.144 11.077 1.00 89.00 85 PHE A CA 1
ATOM 633 C C . PHE A 1 85 ? -13.842 -0.041 10.134 1.00 89.00 85 PHE A C 1
ATOM 635 O O . PHE A 1 85 ? -13.696 0.040 8.913 1.00 89.00 85 PHE A O 1
ATOM 642 N N . ASN A 1 86 ? -15.014 -0.319 10.699 1.00 93.19 86 ASN A N 1
ATOM 643 C CA . ASN A 1 86 ? -16.259 -0.368 9.938 1.00 93.19 86 ASN A CA 1
ATOM 644 C C . ASN A 1 86 ? -16.755 1.050 9.602 1.00 93.19 86 ASN A C 1
ATOM 646 O O . ASN A 1 86 ? -16.152 2.058 9.988 1.00 93.19 86 ASN A O 1
ATOM 650 N N . LYS A 1 87 ? -17.855 1.124 8.849 1.00 93.88 87 LYS A N 1
ATOM 651 C CA . LYS A 1 87 ? -18.423 2.386 8.368 1.00 93.88 87 LYS A CA 1
ATOM 652 C C . LYS A 1 87 ? -18.795 3.318 9.524 1.00 93.88 87 LYS A C 1
ATOM 654 O O . LYS A 1 87 ? -18.522 4.512 9.443 1.00 93.88 87 LYS A O 1
ATOM 659 N N . GLU A 1 88 ? -19.358 2.772 10.596 1.00 94.12 88 GLU A N 1
ATOM 660 C CA . GLU A 1 88 ? -19.810 3.517 11.772 1.00 94.12 88 GLU A CA 1
ATOM 661 C C . GLU A 1 88 ? -18.624 4.128 12.528 1.00 94.12 88 GLU A C 1
ATOM 663 O O . GLU A 1 88 ? -18.603 5.334 12.770 1.00 94.12 88 GLU A O 1
ATOM 668 N N . LYS A 1 89 ? -17.587 3.331 12.831 1.00 89.62 89 LYS A N 1
ATOM 669 C CA . LYS A 1 89 ? -16.370 3.820 13.505 1.00 89.62 89 LYS A CA 1
ATOM 670 C C . LYS A 1 89 ? -15.635 4.858 12.664 1.00 89.62 89 LYS A C 1
ATOM 672 O O . LYS A 1 89 ? -15.133 5.839 13.197 1.00 89.62 89 LYS A O 1
ATOM 677 N N . LEU A 1 90 ? -15.586 4.665 11.349 1.00 92.25 90 LEU A N 1
ATOM 678 C CA . LEU A 1 90 ? -14.967 5.623 10.440 1.00 92.25 90 LEU A CA 1
ATOM 679 C C . LEU A 1 90 ? -15.732 6.954 10.384 1.00 92.25 90 LEU A C 1
ATOM 681 O O . LEU A 1 90 ? -15.103 8.009 10.339 1.00 92.25 90 LEU A O 1
ATOM 685 N N . ALA A 1 91 ? -17.066 6.917 10.388 1.00 91.50 91 ALA A N 1
ATOM 686 C CA . ALA A 1 91 ? -17.885 8.126 10.448 1.00 91.50 91 ALA A CA 1
ATOM 687 C C . ALA A 1 91 ? -17.652 8.887 11.761 1.00 91.50 91 ALA A C 1
ATOM 689 O O . ALA A 1 91 ? -17.459 10.100 11.731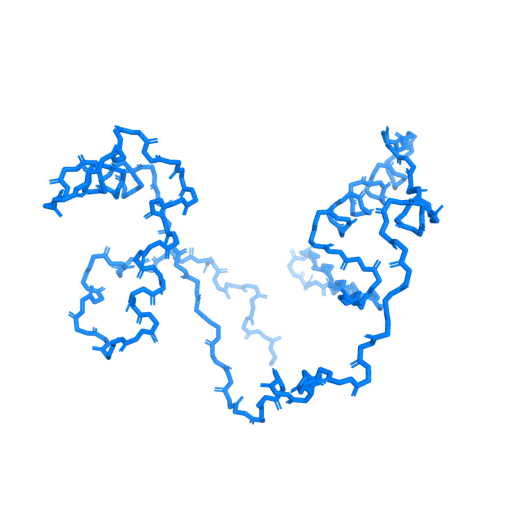 1.00 91.50 91 ALA A O 1
ATOM 690 N N . ALA A 1 92 ? -17.572 8.166 12.883 1.00 90.62 92 ALA A N 1
ATOM 691 C CA . ALA A 1 92 ? -17.238 8.751 14.178 1.00 90.62 92 ALA A CA 1
ATOM 692 C C . ALA A 1 92 ? -15.839 9.395 14.183 1.00 90.62 92 ALA A C 1
ATOM 694 O O . ALA A 1 92 ? -15.689 10.514 14.665 1.00 90.62 92 ALA A O 1
ATOM 695 N N . LEU A 1 93 ? -14.829 8.737 13.596 1.00 89.19 93 LEU A N 1
ATOM 696 C CA . LEU A 1 93 ? -13.476 9.298 13.464 1.00 89.19 93 LEU A CA 1
ATOM 697 C C . LEU A 1 93 ? -13.450 10.563 12.599 1.00 89.19 93 LEU A C 1
ATOM 699 O O . LEU A 1 93 ? -12.826 11.549 12.981 1.00 89.19 93 LEU A O 1
ATOM 703 N N . LYS A 1 94 ? -14.152 10.561 11.458 1.00 89.62 94 LYS A N 1
ATOM 704 C CA . LYS A 1 94 ? -14.282 11.750 10.601 1.00 89.62 94 LYS A CA 1
ATOM 705 C C . LYS A 1 94 ? -14.928 12.914 11.349 1.00 89.62 94 LYS A C 1
ATOM 707 O O . LYS A 1 94 ? -14.435 14.032 11.267 1.00 89.62 94 LYS A O 1
ATOM 712 N N . GLN A 1 95 ? -16.011 12.645 12.078 1.00 89.06 95 GLN A N 1
ATOM 713 C CA . GLN A 1 95 ? -16.702 13.664 12.862 1.00 89.06 95 GLN A CA 1
ATOM 714 C C . GLN A 1 95 ? -15.792 14.229 13.954 1.00 89.06 95 GLN A C 1
ATOM 716 O O . GLN A 1 95 ? -15.655 15.442 14.047 1.00 89.06 95 GLN A O 1
ATOM 721 N N .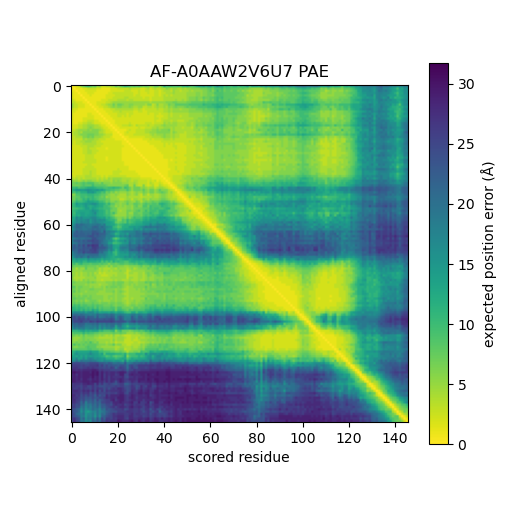 ALA A 1 96 ? -15.125 13.365 14.724 1.00 85.50 96 ALA A N 1
ATOM 722 C CA . ALA A 1 96 ? -14.209 13.788 15.778 1.00 85.50 96 ALA A CA 1
ATOM 723 C C . ALA A 1 96 ? -13.056 14.651 15.239 1.00 85.50 96 ALA A C 1
ATOM 725 O O . ALA A 1 96 ? -12.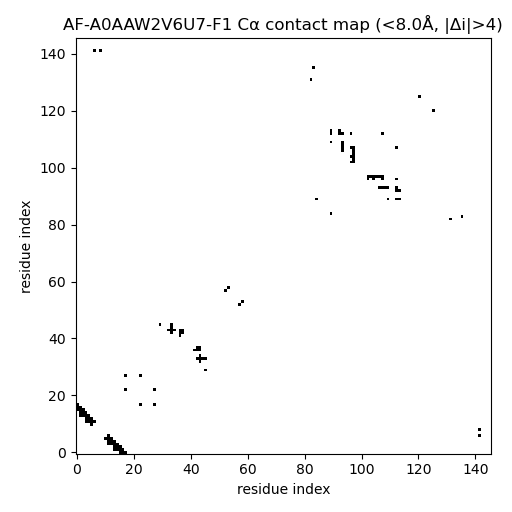704 15.655 15.851 1.00 85.50 96 ALA A O 1
ATOM 726 N N . ALA A 1 97 ? -12.502 14.295 14.076 1.00 84.31 97 ALA A N 1
ATOM 727 C CA . ALA A 1 97 ? -11.451 15.072 13.425 1.00 84.31 97 ALA A CA 1
ATOM 728 C C . ALA A 1 97 ? -11.935 16.448 12.924 1.00 84.31 97 ALA A C 1
ATOM 730 O O . ALA A 1 97 ? -11.156 17.396 12.933 1.00 84.31 97 ALA A O 1
ATOM 731 N N . ALA A 1 98 ? -13.207 16.570 12.532 1.00 83.94 98 ALA A N 1
ATOM 732 C CA . ALA A 1 98 ? -13.797 17.827 12.064 1.00 83.94 98 ALA A CA 1
ATOM 733 C C . ALA A 1 98 ? -14.260 18.768 13.192 1.00 83.94 98 ALA A C 1
ATOM 735 O O . ALA A 1 98 ? -14.538 19.936 12.938 1.00 83.94 98 ALA A O 1
ATOM 736 N N . THR A 1 99 ? -14.401 18.263 14.422 1.00 81.19 99 THR A N 1
ATOM 737 C CA . THR A 1 99 ? -14.902 19.032 15.576 1.00 81.19 99 THR A CA 1
ATOM 738 C C . THR A 1 99 ? -13.868 19.213 16.686 1.00 81.19 99 THR A C 1
ATOM 740 O O . THR A 1 99 ? -14.223 19.663 17.771 1.00 81.19 99 THR A O 1
ATOM 743 N N . GLY A 1 100 ? -12.614 18.812 16.464 1.00 71.31 100 GLY A N 1
ATOM 744 C CA . GLY A 1 100 ? -11.549 18.947 17.457 1.00 71.31 100 GLY A CA 1
ATOM 745 C C . GLY A 1 100 ? -11.162 20.408 17.695 1.00 71.31 100 GLY A C 1
ATOM 746 O O . GLY A 1 100 ? -11.211 21.226 16.771 1.00 71.31 100 GLY A O 1
ATOM 747 N N . ASP A 1 101 ? -10.748 20.731 18.921 1.00 60.53 101 ASP A N 1
ATOM 748 C CA . ASP A 1 101 ? -10.255 22.065 19.269 1.00 60.53 101 ASP A CA 1
ATOM 749 C C . ASP A 1 101 ? -9.055 22.437 18.381 1.00 60.53 101 ASP A C 1
ATOM 751 O O . ASP A 1 101 ? -8.050 21.729 18.334 1.00 60.53 101 ASP A O 1
ATOM 755 N N . GLY A 1 102 ? -9.180 23.541 17.637 1.00 66.31 102 GLY A N 1
ATOM 756 C CA . GLY A 1 102 ? -8.168 23.994 16.675 1.00 66.31 102 GLY A CA 1
ATOM 757 C C . GLY A 1 102 ? -8.217 23.323 15.295 1.00 66.31 102 GLY A C 1
ATOM 758 O O . GLY A 1 102 ? -7.301 23.527 14.500 1.00 66.31 102 GLY A O 1
ATOM 759 N N . SER A 1 103 ? -9.255 22.538 14.982 1.00 63.41 103 SER A N 1
ATOM 760 C CA . SER A 1 103 ? -9.408 21.928 13.654 1.00 63.41 103 SER A CA 1
ATOM 761 C C . SER A 1 103 ? -9.899 22.934 12.600 1.00 63.41 103 SER A C 1
ATOM 763 O O . SER A 1 103 ? -10.949 23.553 12.742 1.00 63.41 103 SER A O 1
ATOM 765 N N . ASP A 1 104 ? -9.139 23.070 11.508 1.00 68.38 104 ASP A N 1
ATOM 766 C CA . ASP A 1 104 ? -9.552 23.798 10.290 1.00 68.38 104 ASP A CA 1
ATOM 767 C C . ASP A 1 104 ? -10.008 22.827 9.171 1.00 68.38 104 ASP A C 1
ATOM 769 O O . ASP A 1 104 ? -10.413 23.216 8.074 1.00 68.38 104 ASP A O 1
ATOM 773 N N . VAL A 1 105 ? -9.955 21.515 9.445 1.00 74.94 105 VAL A N 1
ATOM 774 C CA . VAL A 1 105 ? -10.260 20.448 8.481 1.00 74.94 105 VAL A CA 1
ATOM 775 C C . VAL A 1 105 ? -11.748 20.100 8.533 1.00 74.94 105 VAL A C 1
ATOM 777 O O . VAL A 1 105 ? -12.196 19.329 9.376 1.00 74.94 105 VAL A O 1
ATOM 780 N N . LYS A 1 106 ? -12.526 20.657 7.601 1.00 77.31 106 LYS A N 1
ATOM 781 C CA . LYS A 1 106 ? -13.998 20.530 7.580 1.00 77.31 106 LYS A CA 1
ATOM 782 C C . LYS A 1 106 ? -14.527 19.190 7.048 1.00 77.31 106 LYS A C 1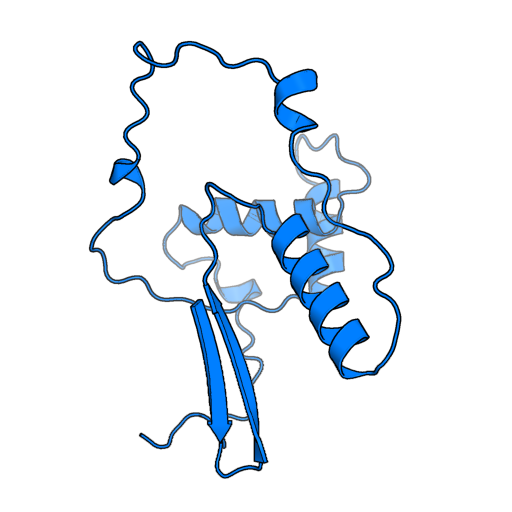
ATOM 784 O O . LYS A 1 106 ? -15.635 18.803 7.403 1.00 77.31 106 LYS A O 1
ATOM 789 N N . ASP A 1 107 ? -13.761 18.489 6.210 1.00 85.06 107 ASP A N 1
ATOM 790 C CA . ASP A 1 107 ? -14.110 17.151 5.702 1.00 85.06 107 ASP A CA 1
ATOM 791 C C . ASP A 1 107 ? -12.851 16.283 5.555 1.00 85.06 107 ASP A C 1
ATOM 793 O O . ASP A 1 107 ? -12.253 16.220 4.479 1.00 85.06 107 ASP A O 1
ATOM 797 N N . PRO A 1 108 ? -12.408 15.628 6.639 1.00 87.81 108 PRO A N 1
ATOM 798 C CA . PRO A 1 108 ? -11.231 14.776 6.592 1.00 87.81 108 PRO A CA 1
ATOM 799 C C . PRO A 1 108 ? -11.491 13.552 5.714 1.00 87.81 108 PRO A C 1
ATOM 801 O O . PRO A 1 108 ? -12.531 12.888 5.799 1.00 87.81 108 PRO A O 1
ATOM 804 N N . THR A 1 109 ? -10.517 13.188 4.892 1.00 91.38 109 THR A N 1
ATOM 805 C CA . THR A 1 109 ? -10.519 11.944 4.123 1.00 91.38 109 THR A CA 1
ATOM 806 C C . THR A 1 109 ? -10.493 10.724 5.049 1.00 91.38 109 THR A C 1
ATOM 808 O O . THR A 1 109 ? -10.148 10.786 6.229 1.00 91.38 109 THR A O 1
ATOM 811 N N . ARG A 1 110 ? -10.840 9.548 4.506 1.00 90.94 110 ARG A N 1
ATOM 812 C CA . ARG A 1 110 ? -10.761 8.286 5.266 1.00 90.94 110 ARG A CA 1
ATOM 813 C C . ARG A 1 110 ? -9.340 7.982 5.747 1.00 90.94 110 ARG A C 1
ATOM 815 O O . ARG A 1 110 ? -9.189 7.339 6.778 1.00 90.94 110 ARG A O 1
ATOM 822 N N . VAL A 1 111 ? -8.334 8.399 4.977 1.00 90.69 111 VAL A N 1
ATOM 823 C CA . VAL A 1 111 ? -6.923 8.186 5.303 1.00 90.69 111 VAL A CA 1
ATOM 824 C C . VAL A 1 111 ? -6.534 9.067 6.481 1.00 90.69 111 VAL A C 1
ATOM 826 O O . VAL A 1 111 ? -6.046 8.530 7.466 1.00 90.69 111 VAL A O 1
ATOM 829 N N . GLU A 1 112 ? -6.832 10.366 6.430 1.00 88.31 112 GLU A N 1
ATOM 830 C CA . GLU A 1 112 ? -6.541 11.308 7.524 1.00 88.31 112 GLU A CA 1
ATOM 831 C C . GLU A 1 112 ? -7.230 10.901 8.830 1.00 88.31 112 GLU A C 1
ATOM 833 O O . GLU A 1 112 ? -6.596 10.849 9.883 1.00 88.31 112 GLU A O 1
ATOM 838 N N . ALA A 1 113 ? -8.511 10.527 8.754 1.00 89.25 113 ALA A N 1
ATOM 839 C CA . ALA A 1 113 ? -9.286 10.115 9.922 1.00 89.25 113 ALA A CA 1
ATOM 840 C C . ALA A 1 113 ? -8.736 8.846 10.607 1.00 89.25 113 ALA A C 1
ATOM 842 O O . ALA A 1 113 ? -8.938 8.661 11.805 1.00 89.25 113 ALA A O 1
ATOM 843 N N . VAL A 1 114 ? -8.063 7.957 9.866 1.00 89.75 114 VAL A N 1
ATOM 844 C CA . VAL A 1 114 ? -7.515 6.694 10.396 1.00 89.75 114 VAL A CA 1
ATOM 845 C C . VAL A 1 114 ? -6.031 6.810 10.745 1.00 89.75 114 VAL A C 1
ATOM 847 O O . VAL A 1 114 ? -5.590 6.197 11.716 1.00 89.75 114 VAL A O 1
ATOM 850 N N . SER A 1 115 ? -5.248 7.586 9.997 1.00 87.75 115 SER A 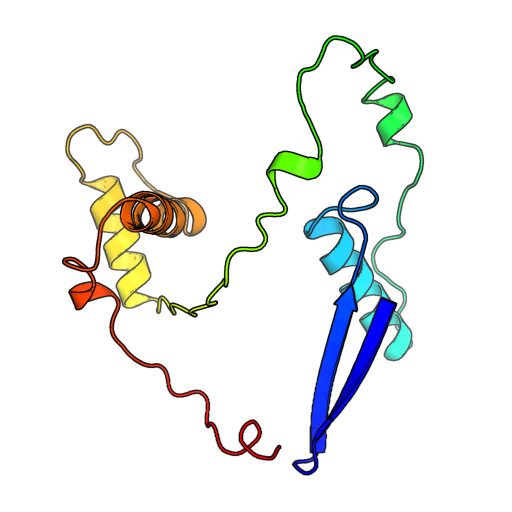N 1
ATOM 851 C CA . SER A 1 115 ? -3.808 7.719 10.234 1.00 87.75 115 SER A CA 1
ATOM 852 C C . SER A 1 115 ? -3.508 8.501 11.510 1.00 87.75 115 SER A C 1
ATOM 854 O O . SER A 1 115 ? -2.653 8.072 12.281 1.00 87.75 115 SER A O 1
ATOM 856 N N . ALA A 1 116 ? -4.247 9.578 11.788 1.00 81.19 116 ALA A N 1
ATOM 857 C CA . ALA A 1 116 ? -4.059 10.395 12.985 1.00 81.19 116 ALA A CA 1
ATOM 858 C C . ALA A 1 116 ? -4.112 9.582 14.300 1.00 81.19 116 ALA A C 1
ATOM 860 O O . ALA A 1 116 ? -3.137 9.621 15.057 1.00 81.19 116 ALA A O 1
ATOM 861 N N . PRO A 1 117 ? -5.163 8.782 14.579 1.00 74.44 117 PRO A N 1
ATOM 862 C CA . PRO A 1 117 ? -5.203 7.975 15.794 1.00 74.44 117 PRO A CA 1
ATOM 863 C C . PRO A 1 117 ? -4.156 6.854 15.799 1.00 74.44 117 PRO A C 1
ATOM 865 O O . PRO A 1 117 ? -3.649 6.527 16.864 1.00 74.44 117 PRO A O 1
ATOM 868 N N . LEU A 1 118 ? -3.792 6.269 14.651 1.00 75.56 118 LEU A N 1
ATOM 869 C CA . LEU A 1 118 ? -2.760 5.222 14.600 1.00 75.56 118 LEU A CA 1
ATOM 870 C C . LEU A 1 118 ? -1.367 5.762 14.936 1.00 75.56 118 LEU A C 1
ATOM 872 O O . LEU A 1 118 ? -0.630 5.116 15.678 1.00 75.56 118 LEU A O 1
ATOM 876 N N . VAL A 1 119 ? -1.021 6.945 14.426 1.00 69.12 119 VAL A N 1
ATOM 877 C CA . VAL A 1 119 ? 0.247 7.617 14.741 1.00 69.12 119 VAL A CA 1
ATOM 878 C C . VAL A 1 119 ? 0.282 8.018 16.214 1.00 69.12 119 VAL A C 1
ATOM 880 O O . VAL A 1 119 ? 1.282 7.780 16.885 1.00 69.12 119 VAL A O 1
ATOM 883 N N . TYR A 1 120 ? -0.823 8.550 16.743 1.00 60.88 120 TYR A N 1
ATOM 884 C CA . TYR A 1 120 ? -0.908 8.955 18.147 1.00 60.88 120 TYR A CA 1
ATOM 885 C C . TYR A 1 120 ? -0.841 7.758 19.113 1.00 60.88 120 TYR A C 1
ATOM 887 O O . TYR A 1 120 ? -0.128 7.794 20.113 1.00 60.88 120 TYR A O 1
ATOM 895 N N . LEU A 1 121 ? -1.522 6.655 18.789 1.00 60.25 121 LEU A N 1
ATOM 896 C CA . LEU A 1 121 ? -1.485 5.417 19.578 1.00 60.25 121 LEU A CA 1
ATOM 897 C C . LEU A 1 121 ? -0.154 4.667 19.461 1.00 60.25 121 LEU A C 1
ATOM 899 O O . LEU A 1 121 ? 0.183 3.897 20.356 1.00 60.25 121 LEU A O 1
ATOM 903 N N . GLY A 1 122 ? 0.622 4.900 18.399 1.00 54.69 122 GLY A N 1
ATOM 904 C CA . GLY A 1 122 ? 1.994 4.403 18.287 1.00 54.69 122 GLY A CA 1
ATOM 905 C C . GLY A 1 122 ? 2.940 4.970 19.354 1.00 54.69 122 GLY A C 1
ATOM 906 O O . GLY A 1 122 ? 4.007 4.400 19.563 1.00 54.69 122 GLY A O 1
ATOM 907 N N . GLY A 1 123 ? 2.546 6.055 20.037 1.00 49.78 123 GLY A N 1
ATOM 908 C CA . GLY A 1 123 ? 3.333 6.726 21.074 1.00 49.78 123 GLY A CA 1
ATOM 909 C C . GLY A 1 123 ? 2.860 6.537 22.521 1.00 49.78 123 GLY A C 1
ATOM 910 O O . GLY A 1 123 ? 3.540 7.029 23.416 1.00 49.78 123 GLY A O 1
ATOM 911 N N . LEU A 1 124 ? 1.736 5.857 22.793 1.00 41.19 124 LEU A N 1
ATOM 912 C CA . LEU A 1 124 ? 1.199 5.716 24.157 1.00 41.19 124 LEU A CA 1
ATOM 913 C C . LEU A 1 124 ? 0.844 4.263 24.495 1.00 41.19 124 LEU A C 1
ATOM 915 O O . LEU A 1 124 ? 0.128 3.578 23.761 1.00 41.19 124 LEU A O 1
ATOM 919 N N . GLU A 1 125 ? 1.325 3.800 25.650 1.00 45.31 125 GLU A N 1
ATOM 920 C CA . GLU A 1 125 ? 0.968 2.513 26.240 1.00 45.31 125 GLU A CA 1
ATOM 921 C C . GLU A 1 125 ? -0.558 2.398 26.430 1.00 45.31 125 GLU A C 1
ATOM 923 O O . GLU A 1 125 ? -1.150 3.097 27.238 1.00 45.31 125 GLU A O 1
ATOM 928 N N . GLN A 1 126 ? -1.173 1.509 25.638 1.00 45.81 126 GLN A N 1
ATOM 929 C CA . GLN A 1 126 ? -2.397 0.695 25.824 1.00 45.81 126 GLN A CA 1
ATOM 930 C C . GLN A 1 126 ? -3.693 1.253 26.462 1.00 45.81 126 GLN A C 1
ATOM 932 O O . GLN A 1 126 ? -4.717 0.574 26.333 1.00 45.81 126 GLN A O 1
ATOM 937 N N . GLU A 1 127 ? -3.760 2.422 27.093 1.00 41.75 127 GLU A N 1
ATOM 938 C CA . GLU A 1 127 ? -4.912 2.740 27.953 1.00 41.75 127 GLU A CA 1
ATOM 939 C C . GLU A 1 127 ? -6.154 3.252 27.196 1.00 41.75 127 GLU A C 1
ATOM 941 O O . GLU A 1 127 ? -7.274 3.112 27.678 1.00 41.75 127 GLU A O 1
ATOM 946 N N . GLN A 1 128 ? -6.024 3.697 25.939 1.00 41.12 128 GLN A N 1
ATOM 947 C CA . GLN A 1 128 ? -7.186 4.077 25.108 1.00 41.12 128 GLN A CA 1
ATOM 948 C C . GLN A 1 128 ? -7.704 2.969 24.170 1.00 41.12 128 GLN A C 1
ATOM 950 O O . GLN A 1 128 ? -8.563 3.198 23.315 1.00 41.12 128 GLN A O 1
ATOM 955 N N . ALA A 1 129 ? -7.262 1.720 24.358 1.00 42.50 129 ALA A N 1
ATOM 956 C CA . ALA A 1 129 ? -7.659 0.574 23.532 1.00 42.50 129 ALA A CA 1
ATOM 957 C C . ALA A 1 129 ? -9.155 0.183 23.624 1.00 42.50 129 ALA A C 1
ATOM 959 O O . ALA A 1 129 ? -9.583 -0.743 22.930 1.00 42.50 129 ALA A O 1
ATOM 960 N N . HIS A 1 130 ? -9.964 0.856 24.449 1.00 41.97 130 HIS A N 1
ATOM 961 C CA . HIS A 1 130 ? -11.376 0.515 24.639 1.00 41.97 130 HIS A CA 1
ATOM 962 C C . HIS A 1 130 ? -12.230 0.752 23.379 1.00 41.97 130 HIS A C 1
ATOM 964 O O . HIS A 1 130 ? -13.119 -0.041 23.084 1.00 41.97 130 HIS A O 1
ATOM 970 N N . ILE A 1 131 ? -11.910 1.766 22.566 1.00 43.47 131 ILE A N 1
ATOM 971 C CA . ILE A 1 131 ? -12.692 2.109 21.359 1.00 43.47 131 ILE A CA 1
ATOM 972 C C . ILE A 1 131 ? -12.359 1.180 20.166 1.00 43.47 131 ILE A C 1
ATOM 974 O O . ILE A 1 131 ? -13.178 0.958 19.268 1.00 43.47 131 ILE A O 1
ATOM 978 N N . LEU A 1 132 ? -11.168 0.570 20.160 1.00 45.69 132 LEU A N 1
ATOM 979 C CA . LEU A 1 132 ? -10.651 -0.222 19.033 1.00 45.69 132 LEU A CA 1
ATOM 980 C C . LEU A 1 132 ? -10.759 -1.741 19.219 1.00 45.69 132 LEU A C 1
ATOM 982 O O . LEU A 1 132 ? -10.543 -2.491 18.264 1.00 45.69 132 LEU A O 1
ATOM 986 N N . ARG A 1 133 ? -11.124 -2.225 20.411 1.00 43.25 133 ARG A N 1
ATOM 987 C CA . ARG A 1 133 ? -11.274 -3.661 20.677 1.00 43.25 133 ARG A CA 1
ATOM 988 C C . ARG A 1 133 ? -12.633 -4.175 20.213 1.00 43.25 133 ARG A C 1
ATOM 990 O O . ARG A 1 133 ? -13.577 -4.290 20.980 1.00 43.25 133 ARG A O 1
ATOM 997 N N . THR A 1 134 ? -12.693 -4.584 18.955 1.00 37.56 134 THR A N 1
ATOM 998 C CA . THR A 1 134 ? -13.569 -5.691 18.556 1.00 37.56 134 THR A CA 1
ATOM 999 C C . THR A 1 134 ? -12.720 -6.688 17.779 1.00 37.56 134 THR A C 1
ATOM 1001 O O . THR A 1 134 ? -12.227 -6.327 16.706 1.00 37.56 134 THR A O 1
ATOM 1004 N N . PRO A 1 135 ? -12.519 -7.918 18.280 1.00 33.44 135 PRO A N 1
ATOM 1005 C CA . PRO A 1 135 ? -11.953 -8.980 17.469 1.00 33.44 135 PRO A CA 1
ATOM 1006 C C . PRO A 1 135 ? -12.951 -9.262 16.343 1.00 33.44 135 PRO A C 1
ATOM 1008 O O . PRO A 1 135 ? -14.024 -9.808 16.577 1.00 33.44 135 PRO A O 1
ATOM 1011 N N . SER A 1 136 ? -12.629 -8.861 15.115 1.00 35.22 136 SER A N 1
ATOM 1012 C CA . SER A 1 136 ? -13.214 -9.538 13.962 1.00 35.22 136 SER A CA 1
ATOM 1013 C C . SER A 1 136 ? -12.489 -10.872 13.876 1.00 35.22 136 SER A C 1
ATOM 1015 O O . SER A 1 136 ? -11.309 -10.919 13.517 1.00 35.22 136 SER A O 1
ATOM 1017 N N . ALA A 1 137 ? -13.184 -11.932 14.287 1.00 32.59 137 ALA A N 1
ATOM 1018 C CA . ALA A 1 137 ? -12.787 -13.292 13.986 1.00 32.59 137 ALA A CA 1
ATOM 1019 C C . ALA A 1 137 ? -12.648 -13.398 12.462 1.00 32.59 137 ALA A C 1
ATOM 1021 O O . ALA A 1 137 ? -13.625 -13.320 11.722 1.00 32.59 137 ALA A O 1
ATOM 1022 N N . MET A 1 138 ? -11.412 -13.509 11.984 1.00 34.62 138 MET A N 1
ATOM 1023 C CA . MET A 1 138 ? -11.189 -14.384 10.846 1.00 34.62 138 MET A CA 1
ATOM 1024 C C . MET A 1 138 ? -11.426 -15.788 11.375 1.00 34.62 138 MET A C 1
ATOM 1026 O O . MET A 1 138 ? -10.900 -16.119 12.438 1.00 34.62 138 MET A O 1
ATOM 1030 N N . ASP A 1 139 ? -12.239 -16.566 10.668 1.00 33.97 139 ASP A N 1
ATOM 1031 C CA . ASP A 1 139 ? -12.365 -17.995 10.913 1.00 33.97 139 ASP A CA 1
ATOM 1032 C C . ASP A 1 139 ? -10.950 -18.589 10.902 1.00 33.97 139 ASP A C 1
ATOM 1034 O O . ASP A 1 139 ? -10.285 -18.660 9.868 1.00 33.97 139 ASP A O 1
ATOM 1038 N N . ALA A 1 140 ? -10.441 -18.911 12.092 1.00 40.19 140 ALA A N 1
ATOM 1039 C CA . ALA A 1 140 ? -9.079 -19.392 12.311 1.00 40.19 140 ALA A CA 1
ATOM 1040 C C . ALA A 1 140 ? -8.909 -20.858 11.878 1.00 40.19 140 ALA A C 1
ATOM 1042 O O . ALA A 1 140 ? -7.851 -21.451 12.079 1.00 40.19 140 ALA A O 1
ATOM 1043 N N . SER A 1 141 ? -9.933 -21.445 11.256 1.00 39.31 141 SER A N 1
ATOM 1044 C CA . SER A 1 141 ? -9.986 -22.862 10.915 1.00 39.31 141 SER A CA 1
ATOM 1045 C C . SER A 1 141 ? -8.959 -23.293 9.864 1.00 39.31 141 SER A C 1
ATOM 1047 O O . SER A 1 141 ? -8.651 -24.476 9.821 1.00 39.31 141 SER A O 1
ATOM 1049 N N . CYS A 1 142 ? -8.382 -22.380 9.066 1.00 40.19 142 CYS A N 1
ATOM 1050 C CA . CYS A 1 142 ? -7.384 -22.750 8.044 1.00 40.19 142 CYS A CA 1
ATOM 1051 C C . CYS A 1 142 ? -5.934 -22.287 8.347 1.00 40.19 142 CYS A C 1
ATOM 1053 O O . CYS A 1 142 ? -5.052 -22.507 7.526 1.00 40.19 142 CYS A O 1
ATOM 1055 N N . VAL A 1 143 ? -5.637 -21.676 9.510 1.00 45.50 143 VAL A N 1
ATOM 1056 C CA . VAL A 1 143 ? -4.275 -21.149 9.819 1.00 45.50 143 VAL A CA 1
ATOM 1057 C C . VAL A 1 143 ? -3.564 -21.891 10.969 1.00 45.50 143 VAL A C 1
ATOM 1059 O O . VAL A 1 143 ? -2.389 -21.648 11.217 1.00 45.50 143 VAL A O 1
ATOM 1062 N N . GLN A 1 144 ? -4.220 -22.830 11.660 1.00 35.16 144 GLN A N 1
ATOM 1063 C CA . GLN A 1 144 ? -3.678 -23.474 12.873 1.00 35.16 144 GLN A CA 1
ATOM 1064 C C . GLN A 1 144 ? -3.142 -24.911 12.719 1.00 35.16 144 GLN A C 1
ATOM 1066 O O . GLN A 1 144 ? -3.050 -25.628 13.710 1.00 35.16 144 GLN A O 1
ATOM 1071 N N . GLN A 1 145 ? -2.712 -25.336 11.530 1.00 36.16 145 GLN A N 1
ATOM 1072 C CA . GLN A 1 145 ? -2.001 -26.615 11.368 1.00 36.16 145 GLN A CA 1
ATOM 1073 C C . GLN A 1 145 ? -0.641 -26.427 10.688 1.00 36.16 145 GLN A C 1
ATOM 1075 O O . GLN A 1 145 ? -0.490 -26.662 9.492 1.00 36.16 145 GLN A O 1
ATOM 1080 N N . ASN A 1 146 ? 0.327 -25.935 11.470 1.00 32.62 146 ASN A N 1
ATOM 1081 C CA . ASN A 1 146 ? 1.670 -26.510 11.673 1.00 32.62 146 ASN A CA 1
ATOM 1082 C C . ASN A 1 146 ? 2.526 -25.594 12.553 1.00 32.62 146 ASN A C 1
ATOM 1084 O O . ASN A 1 146 ? 2.677 -24.403 12.200 1.00 32.62 146 ASN A O 1
#

Radius of gyration: 21.16 Å; Cα contacts (8 Å, |Δi|>4): 65; chains: 1; bounding box: 47×52×50 Å

Secondary structure (DSSP, 8-state):
-EEEEE-TTS-EEEEE---TTT--HHHHHHHHHHHHHHHTTPPPS-----SHHHHHS-----TT----GGGG---S----------HHHHHHHHHHHHSSTT---SS--HHHHHHHHHHHHTTS-STTTTTT-------GGGT---

Solvent-accessible surface area (backbone atoms only — not comparable to full-atom values): 9835 Å² total; per-residue (Å²): 92,78,47,80,45,78,43,96,88,73,47,76,49,79,48,77,53,77,60,72,91,80,42,54,72,68,55,49,51,50,51,52,51,32,51,53,28,47,78,72,74,42,80,49,94,70,78,92,80,81,70,57,58,60,73,80,51,65,92,72,91,58,87,89,53,90,76,60,83,67,82,77,67,70,92,66,89,81,80,92,81,89,83,84,78,52,73,66,58,47,51,50,33,29,50,52,54,39,67,39,94,90,49,86,46,81,77,54,50,76,62,58,40,50,48,54,59,52,59,56,52,73,74,50,86,73,81,76,48,76,87,67,71,67,88,77,78,67,82,62,84,84,75,76,86,128

Sequence (146 aa):
MVQINLFECGGVAIGVCMSHLVADASSLVEFMNAWAATCRGENPKSAPEFGVMARYFPAQDLSDSNISPSLLMGNDKLVTKRFVFNKEKLAALKQAAATGDGSDVKDPTRVEAVSAPLVYLGGLEQEQAHILRTPSAMDASCVQQN

Organism: Sesamum radiatum (NCBI:txid300843)

InterPro domains:
  IPR023213 Chloramphenicol acetyltransferase-like domain superfamily [G3DSA:3.30.559.10] (1-68)
  IPR023213 Chloramphenicol acetyltransferase-like domain superfamily [G3DSA:3.30.559.10] (75-119)

pLDDT: mean 76.76, std 19.54, range [32.59, 97.5]

Mean predicted aligned error: 12.39 Å